Protein AF-A0A452IMU8-F1 (afdb_monomer_lite)

Foldseek 3Di:
DPPVVVCVVVVVVVVVVVVVVVVPPPPVVPPPDDDDDDDDDDDDDDDPPVVVVVVVVPPVPPPDDVVVVLLVVLVVVLVVLLVCLVVLVVQLVVLVVVLVVVCVVPVPCNVVSVVVSVVSNVVSVVRNVVSNVVSVCSNPVD

Organism: NCBI:txid38772

Radius of gyration: 30.36 Å; chains: 1; bounding box: 49×23×102 Å

Secondary structure (DSSP, 8-state):
--GGGGTHHHHHHHHHHHHGGGS-S-GGGGSS----------------HHHHHHHHTS-----S-HHHHHHHHHHHHHHHHGGGHHHHHHHHHHHHHHHHHHHHH-GGGHHHHHHHHHHHHHHHHHHHHHHHHHHHHHHHT-

Structure (mmCIF, N/CA/C/O backbone):
data_AF-A0A452IMU8-F1
#
_entry.id   AF-A0A452IMU8-F1
#
loop_
_atom_site.group_PDB
_atom_site.id
_atom_site.type_symbol
_atom_site.label_atom_id
_atom_site.label_alt_id
_atom_site.label_comp_id
_atom_site.label_asym_id
_atom_site.label_entity_id
_atom_site.label_seq_id
_atom_site.pdbx_PDB_ins_code
_atom_site.Cartn_x
_atom_site.Cartn_y
_atom_site.Cartn_z
_atom_site.occupancy
_atom_site.B_iso_or_equiv
_atom_site.auth_seq_id
_atom_site.auth_comp_id
_atom_site.auth_asym_id
_atom_site.auth_atom_id
_atom_site.pdbx_PDB_model_num
ATOM 1 N N . MET A 1 1 ? -25.614 -2.841 -1.754 1.00 49.47 1 MET A N 1
ATOM 2 C CA . MET A 1 1 ? -25.459 -2.262 -3.112 1.00 49.47 1 MET A CA 1
ATOM 3 C C . MET A 1 1 ? -24.548 -1.019 -3.232 1.00 49.47 1 MET A C 1
ATOM 5 O O . MET A 1 1 ? -24.497 -0.464 -4.315 1.00 49.47 1 MET A O 1
ATOM 9 N N . ARG A 1 2 ? -23.770 -0.574 -2.219 1.00 50.66 2 ARG A N 1
ATOM 10 C CA . ARG A 1 2 ? -22.916 0.644 -2.347 1.00 50.66 2 ARG A CA 1
ATOM 11 C C . ARG A 1 2 ? -21.399 0.428 -2.535 1.00 50.66 2 ARG A C 1
ATOM 13 O O . ARG A 1 2 ? -20.696 1.398 -2.783 1.00 50.66 2 ARG A O 1
ATOM 20 N N . ARG A 1 3 ? -20.872 -0.804 -2.454 1.00 54.66 3 ARG A N 1
ATOM 21 C CA . ARG A 1 3 ? -19.411 -1.056 -2.542 1.00 54.66 3 ARG A CA 1
ATOM 22 C C . ARG A 1 3 ? -18.814 -0.909 -3.954 1.00 54.66 3 ARG A C 1
ATOM 24 O O . ARG A 1 3 ? -17.624 -0.653 -4.067 1.00 54.66 3 ARG A O 1
ATOM 31 N N . THR A 1 4 ? -19.620 -0.996 -5.014 1.00 50.47 4 THR A N 1
ATOM 32 C CA . THR A 1 4 ? -19.145 -0.913 -6.411 1.00 50.47 4 THR A CA 1
ATOM 33 C C . THR A 1 4 ? -18.745 0.505 -6.844 1.00 50.47 4 THR A C 1
ATOM 35 O O . THR A 1 4 ? -17.928 0.664 -7.745 1.00 50.47 4 THR A O 1
ATOM 38 N N . LEU A 1 5 ? -19.269 1.549 -6.189 1.00 50.59 5 LEU A N 1
ATOM 39 C CA . LEU A 1 5 ? -19.009 2.949 -6.563 1.00 50.59 5 LEU A CA 1
ATOM 40 C C . LEU A 1 5 ? -17.575 3.423 -6.262 1.00 50.59 5 LEU A C 1
ATOM 42 O O . LEU A 1 5 ? -17.107 4.348 -6.915 1.00 50.59 5 LEU A O 1
ATOM 46 N N . LEU A 1 6 ? -16.853 2.769 -5.344 1.00 55.25 6 LEU A N 1
ATOM 47 C CA . LEU A 1 6 ? -15.447 3.093 -5.049 1.00 55.25 6 LEU A CA 1
ATOM 48 C C . LEU A 1 6 ? -14.453 2.537 -6.085 1.00 55.25 6 LEU A C 1
ATOM 50 O O . LEU A 1 6 ? -13.334 3.028 -6.167 1.00 55.25 6 LEU A O 1
ATOM 54 N N . PHE A 1 7 ? -14.857 1.563 -6.910 1.00 53.62 7 PHE A N 1
ATOM 55 C CA . PHE A 1 7 ? -14.043 1.051 -8.025 1.00 53.62 7 PHE A CA 1
ATOM 56 C C . PHE A 1 7 ? -14.241 1.834 -9.333 1.00 53.62 7 PHE A C 1
ATOM 58 O O . PHE A 1 7 ? -13.444 1.701 -10.263 1.00 53.62 7 PHE A O 1
ATOM 65 N N . LEU A 1 8 ? -15.282 2.670 -9.409 1.00 55.59 8 LEU A N 1
ATOM 66 C CA . LEU A 1 8 ? -15.604 3.452 -10.599 1.00 55.59 8 LEU A CA 1
ATOM 67 C C . LEU A 1 8 ? -14.472 4.390 -11.077 1.00 55.59 8 LEU A C 1
ATOM 69 O O . LEU A 1 8 ? -14.203 4.363 -12.278 1.00 55.59 8 LEU A O 1
ATOM 73 N N . PRO A 1 9 ? -13.770 5.174 -10.222 1.00 58.59 9 PRO A N 1
ATOM 74 C CA . PRO A 1 9 ? -12.698 6.054 -10.702 1.00 58.59 9 PRO A CA 1
ATOM 75 C C . PRO A 1 9 ? -11.532 5.275 -11.329 1.00 58.59 9 PRO A C 1
ATOM 77 O O . PRO A 1 9 ? -10.999 5.695 -12.352 1.00 58.59 9 PRO A O 1
ATOM 80 N N . PHE A 1 10 ? -11.198 4.098 -10.786 1.00 58.91 10 PHE A N 1
ATOM 81 C CA . PHE A 1 10 ? -10.128 3.239 -11.306 1.00 58.91 10 PHE A CA 1
ATOM 82 C C . PHE A 1 10 ? -10.472 2.659 -12.693 1.00 58.91 10 PHE A C 1
ATOM 84 O O . PHE A 1 10 ? -9.620 2.583 -13.577 1.00 58.91 10 PHE A O 1
ATOM 91 N N . LEU A 1 11 ? -11.744 2.301 -12.914 1.00 57.78 11 LEU A N 1
ATOM 92 C CA . LEU A 1 11 ? -12.240 1.843 -14.218 1.00 57.78 11 LEU A CA 1
ATOM 93 C C . LEU A 1 11 ? -12.354 2.970 -15.255 1.00 57.78 11 LEU A C 1
ATOM 95 O O . LEU A 1 11 ? -12.180 2.719 -16.449 1.00 57.78 11 LEU A O 1
ATOM 99 N N . LEU A 1 12 ? -12.641 4.200 -14.825 1.00 56.72 12 LEU A N 1
ATOM 100 C CA . LEU A 1 12 ? -12.784 5.355 -15.715 1.00 56.72 12 LEU A CA 1
ATOM 101 C C . LEU A 1 12 ? -11.407 5.821 -16.229 1.00 56.72 12 LEU A C 1
ATOM 103 O O . LEU A 1 12 ? -11.236 5.978 -17.437 1.00 56.72 12 LEU A O 1
ATOM 107 N N . GLU A 1 13 ? -10.403 5.890 -15.348 1.00 57.00 13 GLU A N 1
ATOM 108 C CA . GLU A 1 13 ? -8.975 6.027 -15.697 1.00 57.00 13 GLU A CA 1
ATOM 109 C C . GLU A 1 13 ? -8.523 4.972 -16.725 1.00 57.00 13 GLU A C 1
ATOM 111 O O . GLU A 1 13 ? -7.957 5.300 -17.773 1.00 57.00 13 GLU A O 1
ATOM 116 N N . TYR A 1 14 ? -8.843 3.696 -16.476 1.00 53.91 14 TYR A N 1
ATOM 117 C CA . TYR A 1 14 ? -8.526 2.595 -17.390 1.00 53.91 14 TYR A CA 1
ATOM 118 C C . TYR A 1 14 ? -9.200 2.762 -18.766 1.00 53.91 14 TYR A C 1
ATOM 120 O O . TYR A 1 14 ? -8.572 2.548 -19.807 1.00 53.91 14 TYR A 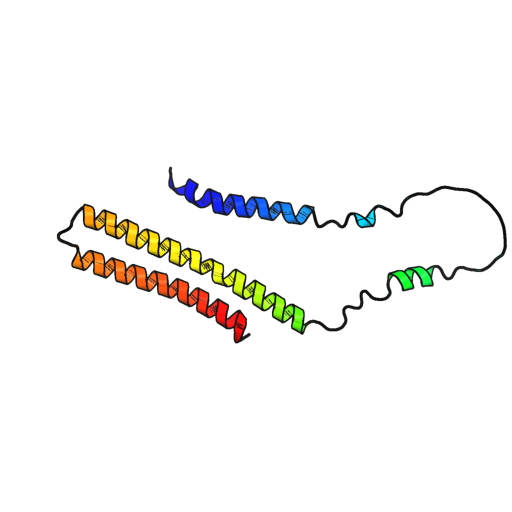O 1
ATOM 128 N N . ARG A 1 15 ? -10.466 3.205 -18.797 1.00 50.25 15 ARG A N 1
ATOM 129 C CA . ARG A 1 15 ? -11.222 3.437 -20.040 1.00 50.25 15 ARG A CA 1
ATOM 130 C C . ARG A 1 15 ? -10.663 4.605 -20.857 1.00 50.25 15 ARG A C 1
ATOM 132 O O . ARG A 1 15 ? -10.585 4.485 -22.079 1.00 50.25 15 ARG A O 1
ATOM 139 N N . VAL A 1 16 ? -10.253 5.699 -20.210 1.00 56.31 16 VAL A N 1
ATOM 140 C CA . VAL A 1 16 ? -9.626 6.859 -20.876 1.00 56.31 16 VAL A CA 1
ATOM 141 C C . VAL A 1 16 ? -8.299 6.455 -21.523 1.00 56.31 16 VAL A C 1
ATOM 143 O O . VAL A 1 16 ? -8.065 6.761 -22.693 1.00 56.31 16 VAL A O 1
ATOM 146 N N . ARG A 1 17 ? -7.475 5.680 -20.810 1.00 52.09 17 ARG A N 1
ATOM 147 C CA . ARG A 1 17 ? -6.154 5.226 -21.276 1.00 52.09 17 ARG A CA 1
ATOM 148 C C . ARG A 1 17 ? -6.208 4.291 -22.490 1.00 52.09 17 ARG A C 1
ATOM 150 O O . ARG A 1 17 ? -5.265 4.245 -23.278 1.00 52.09 17 ARG A O 1
ATOM 157 N N . ASN A 1 18 ? -7.316 3.571 -22.679 1.00 51.25 18 ASN A N 1
ATOM 158 C CA . ASN A 1 18 ? -7.500 2.684 -23.830 1.00 51.25 18 ASN A CA 1
ATOM 159 C C . ASN A 1 18 ? -7.743 3.442 -25.154 1.00 51.25 18 ASN A C 1
ATOM 161 O O . ASN A 1 18 ? -7.386 2.939 -26.217 1.00 51.25 18 ASN A O 1
ATOM 165 N N . ASN A 1 19 ? -8.296 4.662 -25.112 1.00 49.66 19 ASN A N 1
ATOM 166 C CA . ASN A 1 19 ? -8.526 5.470 -26.320 1.00 49.66 19 ASN A CA 1
ATOM 167 C C . ASN A 1 19 ? -7.237 6.096 -26.884 1.00 49.66 19 ASN A C 1
ATOM 169 O O . ASN A 1 19 ? -7.155 6.357 -28.084 1.00 49.66 19 ASN A O 1
ATOM 173 N N . SER A 1 20 ? -6.205 6.291 -26.057 1.00 50.22 20 SER A N 1
ATOM 174 C CA . SER A 1 20 ? -4.944 6.936 -26.457 1.00 50.22 20 SER A CA 1
ATOM 175 C C . SER A 1 20 ? -4.202 6.188 -27.574 1.00 50.22 20 SER A C 1
ATOM 177 O O . SER A 1 20 ? -3.520 6.812 -28.383 1.00 50.22 20 SER A O 1
ATOM 179 N N . ARG A 1 21 ? -4.361 4.858 -27.670 1.00 47.50 21 ARG A N 1
ATOM 180 C CA . ARG A 1 21 ? -3.683 4.033 -28.690 1.00 47.50 21 ARG A CA 1
ATOM 181 C C . ARG A 1 21 ? -4.198 4.240 -30.119 1.00 47.50 21 ARG A C 1
ATOM 183 O O . ARG A 1 21 ? -3.525 3.814 -31.052 1.00 47.50 21 ARG A O 1
ATOM 190 N N . LEU A 1 22 ? -5.345 4.897 -30.310 1.00 47.69 22 LEU A N 1
ATOM 191 C CA . LEU A 1 22 ? -5.911 5.149 -31.642 1.00 47.69 22 LEU A CA 1
ATOM 192 C C . LEU A 1 22 ? -5.372 6.426 -32.311 1.00 47.69 22 LEU A C 1
ATOM 194 O O . LEU A 1 22 ? -5.439 6.524 -33.534 1.00 47.69 22 LEU A O 1
ATOM 198 N N . LEU A 1 23 ? -4.793 7.369 -31.552 1.00 49.47 23 LEU A N 1
ATOM 199 C CA . LEU A 1 23 ? -4.184 8.584 -32.118 1.00 49.47 23 LEU A CA 1
ATOM 200 C C . LEU A 1 23 ? -2.737 8.388 -32.598 1.00 49.47 23 LEU A C 1
ATOM 202 O O . LEU A 1 23 ? -2.241 9.201 -33.372 1.00 49.47 23 LEU A O 1
ATOM 206 N N . CYS A 1 24 ? -2.065 7.295 -32.228 1.00 49.28 24 CYS A N 1
ATOM 207 C CA . CYS A 1 24 ? -0.702 6.989 -32.681 1.00 49.28 24 CYS A CA 1
ATOM 208 C C . CYS A 1 24 ? -0.637 6.398 -34.107 1.00 49.28 24 CYS A C 1
ATOM 210 O O . CYS A 1 24 ? 0.272 5.629 -34.418 1.00 49.28 24 CYS A O 1
ATOM 212 N N . ARG A 1 25 ? -1.575 6.754 -34.997 1.00 50.53 25 ARG A N 1
ATOM 213 C CA . ARG A 1 25 ? -1.396 6.571 -36.445 1.00 50.53 25 ARG A CA 1
ATOM 214 C C . ARG A 1 25 ? -0.742 7.840 -37.005 1.00 50.53 25 ARG A C 1
ATOM 216 O O . ARG A 1 25 ? -1.392 8.883 -36.985 1.00 50.53 25 ARG A O 1
ATOM 223 N N . PRO A 1 26 ? 0.505 7.791 -37.510 1.00 46.16 26 PRO A N 1
ATOM 224 C CA . PRO A 1 26 ? 1.137 8.973 -38.082 1.00 46.16 26 PRO A CA 1
ATOM 225 C C . PRO A 1 26 ? 0.372 9.414 -39.335 1.00 46.16 26 PRO A C 1
ATOM 227 O O . PRO A 1 26 ? 0.302 8.690 -40.328 1.00 46.16 26 PRO A O 1
ATOM 230 N N . VAL A 1 27 ? -0.189 10.625 -39.288 1.00 51.69 27 VAL A N 1
ATOM 231 C CA . VAL A 1 27 ? -0.949 11.249 -40.391 1.00 51.69 27 VAL A CA 1
ATOM 232 C C . VAL A 1 27 ? -0.068 11.484 -41.635 1.00 51.69 27 VAL A C 1
ATOM 234 O O . VAL A 1 27 ? -0.572 11.618 -42.748 1.00 51.69 27 VAL A O 1
ATOM 237 N N . SER A 1 28 ? 1.257 11.434 -41.472 1.00 44.09 28 SER A N 1
ATOM 238 C CA . SER A 1 28 ? 2.279 11.630 -42.508 1.00 44.09 28 SER A CA 1
ATOM 239 C C . SER A 1 28 ? 2.235 10.641 -43.684 1.00 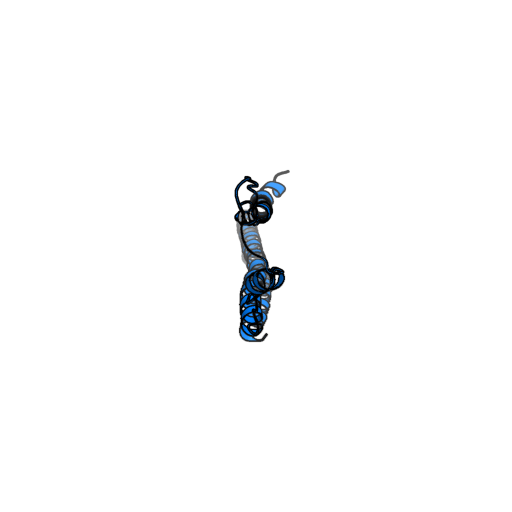44.09 28 SER A C 1
ATOM 241 O O . SER A 1 28 ? 2.859 10.905 -44.706 1.00 44.09 28 SER A O 1
ATOM 243 N N . ALA A 1 29 ? 1.517 9.517 -43.580 1.00 46.03 29 ALA A N 1
ATOM 244 C CA . ALA A 1 29 ? 1.428 8.526 -44.660 1.00 46.03 29 ALA A CA 1
ATOM 245 C C . ALA A 1 29 ? 0.503 8.937 -45.830 1.00 46.03 29 ALA A C 1
ATOM 247 O O . ALA A 1 29 ? 0.493 8.268 -46.859 1.00 46.03 29 ALA A O 1
ATOM 248 N N . SER A 1 30 ? -0.282 10.011 -45.684 1.00 43.41 30 SER A N 1
ATOM 249 C CA . SER A 1 30 ? -1.399 10.323 -46.594 1.00 43.41 30 SER A CA 1
ATOM 250 C C . SER A 1 30 ? -1.100 11.368 -47.680 1.00 43.41 30 SER A C 1
ATOM 252 O O . SER A 1 30 ? -1.971 11.637 -48.501 1.00 43.41 30 SER A O 1
ATOM 254 N N . LEU A 1 31 ? 0.091 11.984 -47.693 1.00 45.44 31 LEU A N 1
ATOM 255 C CA . LEU A 1 31 ? 0.391 13.146 -48.553 1.00 45.44 31 LEU A CA 1
ATOM 256 C C . LEU A 1 31 ? 1.132 12.836 -49.868 1.00 45.44 31 LEU A C 1
ATOM 258 O O . LEU A 1 31 ? 1.430 13.763 -50.616 1.00 45.44 31 LEU A O 1
ATOM 262 N N . LEU A 1 32 ? 1.391 11.562 -50.191 1.00 39.88 32 LEU A N 1
ATOM 263 C CA . LEU A 1 32 ? 2.049 11.163 -51.446 1.00 39.88 32 LEU A CA 1
ATOM 264 C C . LEU A 1 32 ? 1.136 10.340 -52.372 1.00 39.88 32 LEU A C 1
ATOM 266 O O . LEU A 1 32 ? 1.523 9.288 -52.870 1.00 39.88 32 LEU A O 1
ATOM 270 N N . SER A 1 33 ? -0.071 10.858 -52.618 1.00 39.97 33 SER A N 1
ATOM 271 C CA . SER A 1 33 ? -0.998 10.353 -53.642 1.00 39.97 33 SER A CA 1
ATOM 272 C C . SER A 1 33 ? -1.740 11.505 -54.329 1.00 39.97 33 SER A C 1
ATOM 274 O O . SER A 1 33 ? -2.910 11.758 -54.051 1.00 39.97 33 SER A O 1
ATOM 276 N N . ARG A 1 34 ? -1.065 12.193 -55.258 1.00 35.25 34 ARG A N 1
ATOM 277 C CA . ARG A 1 34 ? -1.705 13.036 -56.283 1.00 35.25 34 ARG A CA 1
ATOM 278 C C . ARG A 1 34 ? -1.136 12.662 -57.658 1.00 35.25 34 ARG A C 1
ATOM 280 O O . ARG A 1 34 ? -0.009 13.054 -57.954 1.00 35.25 34 ARG A O 1
ATOM 287 N N . PRO A 1 35 ? -1.869 11.899 -58.484 1.00 45.12 35 PRO A N 1
ATOM 288 C CA . PRO A 1 35 ? -1.516 11.696 -59.880 1.00 45.12 35 PRO A CA 1
ATOM 289 C C . PRO A 1 35 ? -2.066 12.863 -60.710 1.00 45.12 35 PRO A C 1
ATOM 291 O O . PRO A 1 35 ? -3.276 13.059 -60.776 1.00 45.12 35 PRO A O 1
ATOM 294 N N . GLU A 1 36 ? -1.192 13.622 -61.364 1.00 32.00 36 GLU A N 1
ATOM 295 C CA . GLU A 1 36 ? -1.584 14.627 -62.359 1.00 32.00 36 GLU A CA 1
ATOM 296 C C . GLU A 1 36 ? -0.601 14.585 -63.536 1.00 32.00 36 GLU A C 1
ATOM 298 O O . GLU A 1 36 ? 0.558 14.207 -63.362 1.00 32.00 36 GLU A O 1
ATOM 303 N N . ALA A 1 37 ? -1.089 14.839 -64.750 1.00 29.64 37 ALA A N 1
ATOM 304 C CA . ALA A 1 37 ? -0.515 14.280 -65.977 1.00 29.64 37 ALA A CA 1
ATOM 305 C C . ALA A 1 37 ? -0.123 15.336 -67.025 1.00 29.64 37 ALA A C 1
ATOM 307 O O . ALA A 1 37 ? -0.769 16.378 -67.087 1.00 29.64 37 ALA A O 1
ATOM 308 N N . ARG A 1 38 ? 0.808 14.948 -67.928 1.00 31.83 38 ARG A N 1
ATOM 309 C CA . ARG A 1 38 ? 1.259 15.652 -69.164 1.00 31.83 38 ARG A CA 1
ATOM 310 C C . ARG A 1 38 ? 2.010 16.982 -68.907 1.00 31.83 38 ARG A C 1
ATOM 312 O O . ARG A 1 38 ? 1.652 17.701 -67.989 1.00 31.83 38 ARG A O 1
ATOM 319 N N . THR A 1 39 ? 3.060 17.396 -69.626 1.00 31.66 39 THR A N 1
ATOM 320 C CA . THR A 1 39 ? 3.873 16.883 -70.768 1.00 31.66 39 THR A CA 1
ATOM 321 C C . THR A 1 39 ? 5.250 17.618 -70.733 1.00 31.66 39 THR A C 1
ATOM 323 O O . THR A 1 39 ? 5.405 18.504 -69.896 1.00 31.66 39 THR A O 1
ATOM 326 N N . ASP A 1 40 ? 6.312 17.363 -71.517 1.00 30.05 40 ASP A N 1
ATOM 327 C CA . ASP A 1 40 ? 6.604 16.487 -72.678 1.00 30.05 40 ASP A CA 1
ATOM 328 C C . ASP A 1 40 ? 8.121 16.108 -72.709 1.00 30.05 40 ASP A C 1
ATOM 330 O O . ASP A 1 40 ? 8.911 16.654 -71.943 1.00 30.05 40 ASP A O 1
ATOM 334 N N . GLU A 1 41 ? 8.502 15.177 -73.595 1.00 33.88 41 GLU A N 1
ATOM 335 C CA . GLU A 1 41 ? 9.820 14.911 -74.240 1.00 33.88 41 GLU A CA 1
ATOM 336 C C . GLU A 1 41 ? 11.169 15.447 -73.668 1.00 33.88 41 GLU A C 1
ATOM 338 O O . GLU A 1 41 ? 11.443 16.645 -73.715 1.00 33.88 41 GLU A O 1
ATOM 343 N N . LEU A 1 42 ? 12.110 14.531 -73.332 1.00 33.25 42 LEU A N 1
ATOM 344 C CA . LEU A 1 42 ? 13.366 14.249 -74.095 1.00 33.25 42 LEU A CA 1
ATOM 345 C C . LEU A 1 42 ? 14.397 13.378 -73.306 1.00 33.25 42 LEU A C 1
ATOM 347 O O . LEU A 1 42 ? 14.643 13.582 -72.122 1.00 33.25 42 LEU A O 1
ATOM 351 N N . SER A 1 43 ? 15.109 12.482 -74.011 1.00 31.20 43 SER A N 1
ATOM 352 C CA . SER A 1 43 ? 16.392 11.813 -73.643 1.00 31.20 43 SER A CA 1
ATOM 353 C C . SER A 1 43 ? 16.457 10.747 -72.516 1.00 31.20 43 SER A C 1
ATOM 355 O O . SER A 1 43 ? 16.823 11.000 -71.375 1.00 31.20 43 SER A O 1
ATOM 357 N N . SER A 1 44 ? 16.256 9.488 -72.922 1.00 38.41 44 SER A N 1
ATOM 358 C CA . SER A 1 44 ? 17.083 8.296 -72.607 1.00 38.41 44 SER A CA 1
ATOM 359 C C . SER A 1 44 ? 17.989 8.254 -71.349 1.00 38.41 44 SER A C 1
ATOM 361 O O . SER A 1 44 ? 19.121 8.737 -71.375 1.00 38.41 44 SER A O 1
ATOM 363 N N . THR A 1 45 ? 17.607 7.464 -70.335 1.00 40.12 45 THR A N 1
ATOM 364 C CA . THR A 1 45 ? 18.503 6.544 -69.576 1.00 40.12 45 THR A CA 1
ATOM 365 C C . THR A 1 45 ? 17.673 5.609 -68.672 1.00 40.12 45 THR A C 1
ATOM 367 O O . THR A 1 45 ? 16.632 6.032 -68.167 1.00 40.12 45 THR A O 1
ATOM 370 N N . PRO A 1 46 ? 18.069 4.336 -68.448 1.00 37.50 46 PRO A N 1
ATOM 371 C CA . PRO A 1 46 ? 17.348 3.446 -67.539 1.00 37.50 46 PRO A CA 1
ATOM 372 C C . PRO A 1 46 ? 17.542 3.879 -66.079 1.00 37.50 46 PRO A C 1
ATOM 374 O O . PRO A 1 46 ? 18.641 4.223 -65.645 1.00 37.50 46 PRO A O 1
ATOM 377 N N . ALA A 1 47 ? 16.451 3.869 -65.319 1.00 39.62 47 ALA A N 1
ATOM 378 C CA . ALA A 1 47 ? 16.377 4.547 -64.035 1.00 39.62 47 ALA A CA 1
ATOM 379 C C . ALA A 1 47 ? 17.219 3.900 -62.913 1.00 39.62 47 ALA A C 1
ATOM 381 O O . ALA A 1 47 ? 17.098 2.698 -62.668 1.00 39.62 47 ALA A O 1
ATOM 382 N N . PRO A 1 48 ? 17.902 4.699 -62.070 1.00 44.34 48 PRO A N 1
ATOM 383 C CA . PRO A 1 48 ? 18.314 4.286 -60.735 1.00 44.34 48 PRO A CA 1
ATOM 384 C C . PRO A 1 48 ? 17.151 4.470 -59.736 1.00 44.34 48 PRO A C 1
ATOM 386 O O . PRO A 1 48 ? 17.337 5.005 -58.646 1.00 44.34 48 PRO A O 1
ATOM 389 N N . GLN A 1 49 ? 15.930 4.032 -60.074 1.00 45.28 49 GLN A N 1
ATOM 390 C CA . GLN A 1 49 ? 14.751 4.138 -59.186 1.00 45.28 49 GLN A CA 1
ATOM 391 C C . GLN A 1 49 ? 14.977 3.433 -57.833 1.00 45.28 49 GLN A C 1
ATOM 393 O O . GLN A 1 49 ? 14.505 3.890 -56.790 1.00 45.28 49 GLN A O 1
ATOM 398 N N . ASN A 1 50 ? 15.805 2.386 -57.829 1.00 47.53 50 ASN A N 1
ATOM 399 C CA . ASN A 1 50 ? 16.237 1.690 -56.619 1.00 47.53 50 ASN A CA 1
ATOM 400 C C . ASN A 1 50 ? 17.138 2.549 -55.708 1.00 47.53 50 ASN A C 1
ATOM 402 O O . ASN A 1 50 ? 17.176 2.301 -54.507 1.00 47.53 50 ASN A O 1
ATOM 406 N N . ALA A 1 51 ? 17.827 3.572 -56.229 1.00 54.09 51 ALA A N 1
ATOM 407 C CA . ALA A 1 51 ? 18.714 4.428 -55.439 1.00 54.09 51 ALA A CA 1
ATOM 408 C C . ALA A 1 51 ? 17.942 5.419 -54.551 1.00 54.09 51 ALA A C 1
ATOM 410 O O . ALA A 1 51 ? 18.353 5.651 -53.414 1.00 54.09 51 ALA A O 1
ATOM 411 N N . LEU A 1 52 ? 16.803 5.949 -55.020 1.00 51.72 52 LEU A N 1
ATOM 412 C CA . LEU A 1 52 ? 15.934 6.815 -54.210 1.00 51.72 52 LEU A CA 1
ATOM 413 C C . LEU A 1 52 ? 15.221 5.992 -53.124 1.00 51.72 52 LEU A C 1
ATOM 415 O O . LEU A 1 52 ? 15.222 6.376 -51.959 1.00 51.72 52 LEU A O 1
ATOM 419 N N . LEU A 1 53 ? 14.714 4.798 -53.457 1.00 52.41 53 LEU A N 1
ATOM 420 C CA . LEU A 1 53 ? 14.158 3.874 -52.457 1.00 52.41 53 LEU A CA 1
ATOM 421 C C . LEU A 1 53 ? 15.211 3.398 -51.441 1.00 52.41 53 LEU A C 1
ATOM 423 O O . LEU A 1 53 ? 14.889 3.223 -50.268 1.00 52.41 53 LEU A O 1
ATOM 427 N N . GLN A 1 54 ? 16.474 3.237 -51.852 1.00 52.41 54 GLN A N 1
ATOM 428 C CA . GLN A 1 54 ? 17.585 3.010 -50.925 1.00 52.41 54 GLN A CA 1
ATOM 429 C C . GLN A 1 54 ? 17.918 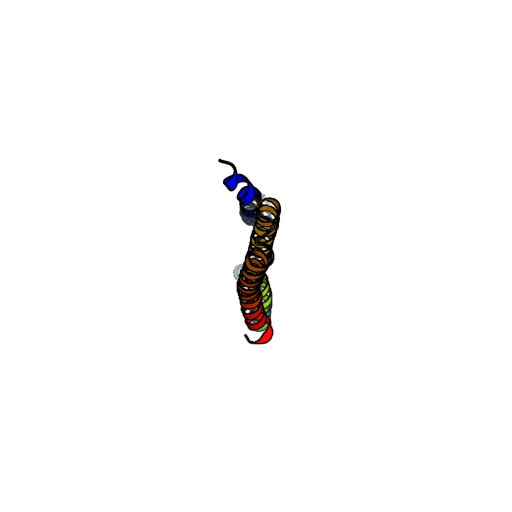4.253 -50.093 1.00 52.41 54 GLN A C 1
ATOM 431 O O . GLN A 1 54 ? 18.247 4.093 -48.928 1.00 52.41 54 GLN A O 1
ATOM 436 N N . ALA A 1 55 ? 17.814 5.473 -50.628 1.00 54.19 55 ALA A N 1
ATOM 437 C CA . ALA A 1 55 ? 18.004 6.706 -49.858 1.00 54.19 55 ALA A CA 1
ATOM 438 C C . ALA A 1 55 ? 16.892 6.919 -48.814 1.00 54.19 55 ALA A C 1
ATOM 440 O O . ALA A 1 55 ? 17.194 7.254 -47.679 1.00 54.19 55 ALA A O 1
ATOM 441 N N . VAL A 1 56 ? 15.634 6.606 -49.143 1.00 55.41 56 VAL A N 1
ATOM 442 C CA . VAL A 1 56 ? 14.503 6.599 -48.190 1.00 55.41 56 VAL A CA 1
ATOM 443 C C . VAL A 1 56 ? 14.626 5.473 -47.146 1.00 55.41 56 VAL A C 1
ATOM 445 O O . VAL A 1 56 ? 14.036 5.555 -46.073 1.00 55.41 56 VAL A O 1
ATOM 448 N N . ARG A 1 57 ? 15.408 4.421 -47.431 1.00 49.50 57 ARG A N 1
ATOM 449 C CA . ARG A 1 57 ? 15.754 3.346 -46.480 1.00 49.50 57 ARG A CA 1
ATOM 450 C C . ARG A 1 57 ? 17.102 3.534 -45.776 1.00 49.50 57 ARG A C 1
ATOM 452 O O . ARG A 1 57 ? 17.440 2.707 -44.929 1.00 49.50 57 ARG A O 1
ATOM 459 N N . ARG A 1 58 ? 17.877 4.575 -46.097 1.00 53.31 58 ARG A N 1
ATOM 460 C CA . ARG A 1 58 ? 19.093 4.902 -45.347 1.00 53.31 58 ARG A CA 1
ATOM 461 C C . ARG A 1 58 ? 18.677 5.539 -44.022 1.00 53.31 58 ARG A C 1
ATOM 463 O O . ARG A 1 58 ? 17.907 6.488 -43.990 1.00 53.31 58 ARG A O 1
ATOM 470 N N . GLU A 1 59 ? 19.213 4.975 -42.946 1.00 54.34 59 GLU A N 1
ATOM 471 C CA . GLU A 1 59 ? 19.348 5.637 -41.645 1.00 54.34 59 GLU A CA 1
ATOM 472 C C . GLU A 1 59 ? 18.078 5.856 -40.799 1.00 54.34 59 GLU A C 1
ATOM 474 O O . GLU A 1 59 ? 18.027 6.751 -39.965 1.00 54.34 59 GLU A O 1
ATOM 479 N N . VAL A 1 60 ? 17.163 4.876 -40.801 1.00 56.16 60 VAL A N 1
ATOM 480 C CA . VAL A 1 60 ? 16.667 4.366 -39.497 1.00 56.16 60 VAL A CA 1
ATOM 481 C C . VAL A 1 60 ? 17.572 3.212 -39.055 1.00 56.16 60 VAL A C 1
ATOM 483 O O . VAL A 1 60 ? 17.157 2.067 -38.891 1.00 56.16 60 VAL A O 1
ATOM 486 N N . HIS A 1 61 ? 18.862 3.524 -38.931 1.00 47.66 61 HIS A N 1
ATOM 487 C CA . HIS A 1 61 ? 19.874 2.652 -38.350 1.00 47.66 61 HIS A CA 1
ATOM 488 C C . HIS A 1 61 ? 20.055 3.087 -36.894 1.00 47.66 61 HIS A C 1
ATOM 490 O O . HIS A 1 61 ? 21.010 3.770 -36.541 1.00 47.66 61 HIS A O 1
ATOM 496 N N . THR A 1 62 ? 19.114 2.706 -36.026 1.00 59.12 62 THR A N 1
ATOM 497 C CA . THR A 1 62 ? 19.291 2.825 -34.569 1.00 59.12 62 THR A CA 1
ATOM 498 C C . THR A 1 62 ? 20.209 1.704 -34.077 1.00 59.12 62 THR A C 1
ATOM 500 O O . THR A 1 62 ? 19.822 0.859 -33.268 1.00 59.12 62 THR A O 1
ATOM 503 N N . SER A 1 63 ? 21.423 1.645 -34.627 1.00 52.72 63 SER A N 1
ATOM 504 C CA . SER A 1 63 ? 22.497 0.819 -34.093 1.00 52.72 63 SER A CA 1
ATOM 505 C C . SER A 1 63 ? 22.937 1.405 -32.752 1.00 52.72 63 SER A C 1
ATOM 507 O O . SER A 1 63 ? 23.278 2.581 -32.685 1.00 52.72 63 SER A O 1
ATOM 509 N N . SER A 1 64 ? 22.919 0.560 -31.718 1.00 61.16 64 SER A N 1
ATOM 510 C CA . SER A 1 64 ? 23.313 0.824 -30.325 1.00 61.16 64 SER A CA 1
ATOM 511 C C . SER A 1 64 ? 22.564 1.936 -29.571 1.00 61.16 64 SER A C 1
ATOM 513 O O . SER A 1 64 ? 23.029 3.068 -29.494 1.00 61.16 64 SER A O 1
ATOM 515 N N . SER A 1 65 ? 21.498 1.547 -28.863 1.00 63.12 65 SER A N 1
ATOM 516 C CA . SER A 1 65 ? 21.140 2.143 -27.562 1.00 63.12 65 SER A CA 1
ATOM 517 C C . SER A 1 65 ? 20.412 1.160 -26.625 1.00 63.12 65 SER A C 1
ATOM 519 O O . SER A 1 65 ? 19.577 1.563 -25.821 1.00 63.12 65 SER A O 1
ATOM 521 N N . SER A 1 66 ? 20.716 -0.147 -26.690 1.00 70.00 66 SER A N 1
ATOM 522 C CA . SER A 1 66 ? 20.082 -1.157 -25.814 1.00 70.00 66 SER A CA 1
ATOM 523 C C . SER A 1 66 ? 20.163 -0.774 -24.332 1.00 70.00 66 SER A C 1
ATOM 525 O O . SER A 1 66 ? 19.152 -0.812 -23.645 1.00 70.00 66 SER A O 1
ATOM 527 N N . TRP A 1 67 ? 21.317 -0.261 -23.895 1.00 71.50 67 TRP A N 1
ATOM 528 C CA . TRP A 1 67 ? 21.550 0.270 -22.548 1.00 71.50 67 TRP A CA 1
ATOM 529 C C . TRP A 1 67 ? 20.574 1.387 -22.131 1.00 71.50 67 TRP A C 1
ATOM 531 O O . TRP A 1 67 ? 20.148 1.437 -20.974 1.00 71.50 67 TRP A O 1
ATOM 541 N N . ASP A 1 68 ? 20.180 2.262 -23.061 1.00 86.31 68 ASP A N 1
ATOM 542 C CA . ASP A 1 68 ? 19.208 3.332 -22.802 1.00 86.31 68 ASP A CA 1
ATOM 543 C C . ASP A 1 68 ? 17.782 2.774 -22.734 1.00 86.31 68 ASP A C 1
ATOM 545 O O . ASP A 1 68 ? 16.978 3.227 -21.919 1.00 86.31 68 ASP A O 1
ATOM 549 N N . ILE A 1 69 ? 17.469 1.760 -23.551 1.00 87.00 69 ILE A N 1
ATOM 550 C CA . ILE A 1 69 ? 16.181 1.053 -23.511 1.00 87.00 69 ILE A CA 1
ATOM 551 C C . ILE A 1 69 ? 16.030 0.279 -22.198 1.00 87.00 69 ILE A C 1
ATOM 553 O O . ILE A 1 69 ? 14.975 0.372 -21.573 1.00 87.00 69 ILE A O 1
ATOM 557 N N . ASP A 1 70 ? 17.074 -0.414 -21.741 1.00 88.56 70 ASP A N 1
ATOM 558 C CA . ASP A 1 70 ? 17.089 -1.120 -20.456 1.00 88.56 70 ASP A CA 1
ATOM 559 C C . ASP A 1 70 ? 16.912 -0.132 -19.290 1.00 88.56 70 ASP A C 1
ATOM 561 O O . ASP A 1 70 ? 16.094 -0.344 -18.393 1.00 88.56 70 ASP A O 1
ATOM 565 N N . THR A 1 71 ? 17.598 1.014 -19.342 1.00 90.19 71 THR A N 1
ATOM 566 C CA . THR A 1 71 ? 17.471 2.090 -18.344 1.00 90.19 71 THR A CA 1
ATOM 567 C C . THR A 1 71 ? 16.064 2.707 -18.336 1.00 90.19 71 THR A C 1
ATOM 569 O O . THR A 1 71 ? 15.458 2.874 -17.274 1.00 90.19 71 THR A O 1
ATOM 572 N N . ALA A 1 72 ? 15.485 2.984 -19.508 1.00 91.75 72 ALA A N 1
ATOM 573 C CA . ALA A 1 72 ? 14.111 3.472 -19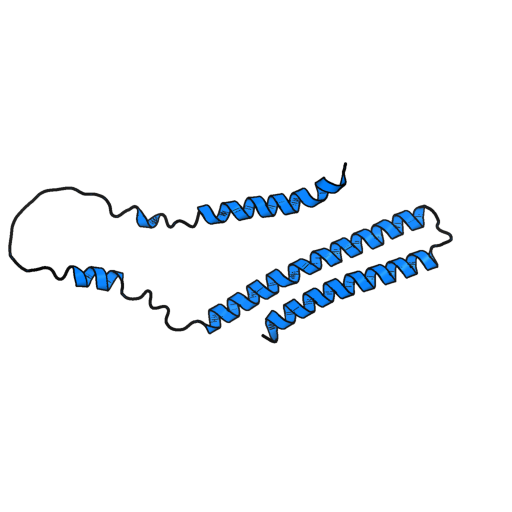.631 1.00 91.75 72 ALA A CA 1
ATOM 574 C C . ALA A 1 72 ? 13.080 2.434 -19.146 1.00 91.75 72 ALA A C 1
ATOM 576 O O . ALA A 1 72 ? 12.117 2.784 -18.456 1.00 91.75 72 ALA A O 1
ATOM 577 N N . ALA A 1 73 ? 13.298 1.152 -19.453 1.00 92.56 73 ALA A N 1
ATOM 578 C CA . ALA A 1 73 ? 12.465 0.047 -18.993 1.00 92.56 73 ALA A CA 1
ATOM 579 C C . ALA A 1 73 ? 12.515 -0.106 -17.466 1.00 92.56 73 ALA A C 1
ATOM 581 O O . ALA A 1 73 ? 11.468 -0.313 -16.854 1.00 92.56 73 ALA A O 1
ATOM 582 N N . LYS A 1 74 ? 13.682 0.078 -16.835 1.00 93.62 74 LYS A N 1
ATOM 583 C CA . LYS A 1 74 ? 13.836 0.074 -15.370 1.00 93.62 74 LYS A CA 1
ATOM 584 C C . LYS A 1 74 ? 13.047 1.195 -14.701 1.00 93.62 74 LYS A C 1
ATOM 586 O O . LYS A 1 74 ? 12.320 0.925 -13.749 1.00 93.62 74 LYS A O 1
ATOM 591 N N . PHE A 1 75 ? 13.094 2.427 -15.215 1.00 93.56 75 PHE A N 1
ATOM 592 C CA . PHE A 1 75 ? 12.296 3.524 -14.647 1.00 93.56 75 PHE A CA 1
ATOM 593 C C . PHE A 1 75 ? 10.783 3.303 -14.802 1.00 93.56 75 PHE A C 1
ATOM 595 O O . PHE A 1 75 ? 10.030 3.536 -13.854 1.00 93.56 75 PHE A O 1
ATOM 602 N N . ILE A 1 76 ? 10.325 2.800 -15.955 1.00 95.31 76 ILE A N 1
ATOM 603 C CA . ILE A 1 76 ? 8.907 2.461 -16.163 1.00 95.31 76 ILE A CA 1
ATOM 604 C C . ILE A 1 76 ? 8.489 1.272 -15.283 1.00 95.31 76 ILE A C 1
ATOM 606 O O . ILE A 1 76 ? 7.418 1.309 -14.679 1.00 95.31 76 ILE A O 1
ATOM 610 N N . GLY A 1 77 ? 9.330 0.242 -15.164 1.00 93.88 77 GLY A N 1
ATOM 611 C CA . GLY A 1 77 ? 9.090 -0.937 -14.331 1.00 93.88 77 GLY A CA 1
ATOM 612 C C . GLY A 1 77 ? 9.029 -0.604 -12.841 1.00 93.88 77 GLY A C 1
ATOM 613 O O . GLY A 1 77 ? 8.079 -0.998 -12.168 1.00 93.88 77 GLY A O 1
ATOM 614 N N . ALA A 1 78 ? 9.977 0.190 -12.337 1.00 94.81 78 ALA A N 1
ATOM 615 C CA . ALA A 1 78 ? 9.974 0.676 -10.959 1.00 94.81 78 ALA A CA 1
ATOM 616 C C . ALA A 1 78 ? 8.738 1.552 -10.677 1.00 94.81 78 ALA A C 1
ATOM 618 O O . ALA A 1 78 ? 8.057 1.347 -9.674 1.00 94.81 78 ALA A O 1
ATOM 619 N N . GLY A 1 79 ? 8.387 2.469 -11.589 1.00 93.88 79 GLY A N 1
ATOM 620 C CA . GLY A 1 79 ? 7.181 3.298 -11.475 1.00 93.88 79 GLY A CA 1
ATOM 621 C C . GLY A 1 79 ? 5.868 2.505 -11.541 1.00 93.88 79 GLY A C 1
ATOM 622 O O . GLY A 1 79 ? 4.905 2.852 -10.863 1.00 93.88 79 GLY A O 1
ATOM 623 N N . ALA A 1 80 ? 5.817 1.415 -12.309 1.00 95.06 80 ALA A N 1
ATOM 624 C CA . ALA A 1 80 ? 4.679 0.497 -12.317 1.00 95.06 80 ALA A CA 1
ATOM 625 C C . ALA A 1 80 ? 4.610 -0.344 -11.029 1.00 95.06 80 ALA A C 1
ATOM 627 O O . ALA A 1 80 ? 3.518 -0.588 -10.514 1.00 95.06 80 ALA A O 1
ATOM 628 N N . ALA A 1 81 ? 5.759 -0.749 -10.478 1.00 94.62 81 ALA A N 1
ATOM 629 C CA . ALA A 1 81 ? 5.839 -1.511 -9.237 1.00 94.62 81 ALA A CA 1
ATOM 630 C C . ALA A 1 81 ? 5.348 -0.709 -8.018 1.00 94.62 81 ALA A C 1
ATOM 632 O O . ALA A 1 81 ? 4.670 -1.273 -7.163 1.00 94.62 81 ALA A O 1
ATOM 633 N N . THR A 1 82 ? 5.597 0.605 -7.933 1.00 94.69 82 THR A N 1
ATOM 634 C CA . THR A 1 82 ? 5.140 1.414 -6.780 1.00 94.69 82 THR A CA 1
ATOM 635 C C . THR A 1 82 ? 3.618 1.572 -6.680 1.00 94.69 82 THR A C 1
ATOM 637 O O . THR A 1 82 ? 3.120 1.917 -5.607 1.00 94.69 82 THR A O 1
ATOM 640 N N . VAL A 1 83 ? 2.845 1.256 -7.728 1.00 95.00 83 VAL A N 1
ATOM 641 C CA . VAL A 1 83 ? 1.369 1.338 -7.710 1.00 95.00 83 VAL A CA 1
ATOM 642 C C . VAL A 1 83 ? 0.754 0.474 -6.597 1.00 95.00 83 VAL A C 1
ATOM 644 O O . VAL A 1 83 ? -0.274 0.848 -6.030 1.00 95.00 83 VAL A O 1
ATOM 647 N N . GLY A 1 84 ? 1.394 -0.636 -6.207 1.00 93.19 84 GLY A N 1
ATOM 648 C CA . GLY A 1 84 ? 0.912 -1.481 -5.107 1.00 93.19 84 GLY A CA 1
ATOM 649 C C . GLY A 1 84 ? 0.923 -0.803 -3.726 1.00 93.19 84 GLY A C 1
ATOM 650 O O . GLY A 1 84 ? 0.142 -1.193 -2.857 1.00 93.19 84 GLY A O 1
ATOM 651 N N . VAL A 1 85 ? 1.694 0.276 -3.531 1.00 95.62 85 VAL A N 1
ATOM 652 C CA . VAL A 1 85 ? 1.686 1.074 -2.285 1.00 95.62 85 VAL A CA 1
ATOM 653 C C . VAL A 1 85 ? 0.319 1.725 -2.040 1.00 95.62 85 VAL A C 1
ATOM 655 O O . VAL A 1 85 ? -0.104 1.852 -0.890 1.00 95.62 85 VAL A O 1
ATOM 658 N N . ALA A 1 86 ? -0.439 2.039 -3.099 1.00 96.06 86 ALA A N 1
ATOM 659 C CA . ALA A 1 86 ? -1.819 2.517 -2.972 1.00 96.06 86 ALA A CA 1
ATOM 660 C C . ALA A 1 86 ? -2.732 1.492 -2.267 1.00 96.06 86 ALA A C 1
ATOM 662 O O . ALA A 1 86 ? -3.660 1.878 -1.553 1.00 96.06 86 ALA A O 1
ATOM 663 N N . GLY A 1 87 ? -2.438 0.192 -2.409 1.00 94.56 87 GLY A N 1
ATOM 664 C CA . GLY A 1 87 ? -3.109 -0.884 -1.679 1.00 94.56 87 GLY A CA 1
ATOM 665 C C . GLY A 1 87 ? -2.853 -0.823 -0.171 1.00 94.56 87 GLY A C 1
ATOM 666 O O . GLY A 1 87 ? -3.801 -0.957 0.602 1.00 94.56 87 GLY A O 1
ATOM 667 N N . SER A 1 88 ? -1.614 -0.536 0.251 1.00 96.25 88 SER A N 1
ATOM 668 C CA . SER A 1 88 ? -1.299 -0.312 1.671 1.00 96.25 88 SER A CA 1
ATOM 669 C C . SER A 1 88 ? -2.012 0.931 2.208 1.00 96.25 88 SER A C 1
ATOM 671 O O . SER A 1 88 ? -2.695 0.848 3.225 1.00 96.25 88 SER A O 1
ATOM 673 N N . GLY A 1 89 ? -1.956 2.060 1.491 1.00 95.56 89 GLY A N 1
ATOM 674 C CA . GLY A 1 89 ? -2.642 3.292 1.904 1.00 95.56 89 GLY A CA 1
ATOM 675 C C . GLY A 1 89 ? -4.156 3.103 2.092 1.00 95.56 89 GLY A C 1
ATOM 676 O O . GLY A 1 89 ? -4.726 3.556 3.088 1.00 95.56 89 GLY A O 1
ATOM 677 N N . ALA A 1 90 ? -4.805 2.363 1.186 1.00 96.50 90 ALA A N 1
ATOM 678 C CA . ALA A 1 90 ? -6.206 1.971 1.336 1.00 96.50 90 ALA A CA 1
ATOM 679 C C . ALA A 1 90 ? -6.426 1.042 2.547 1.00 96.50 90 ALA A C 1
ATOM 681 O O . ALA A 1 90 ? -7.355 1.265 3.327 1.00 96.50 90 ALA A O 1
ATOM 682 N N . GLY A 1 91 ? -5.561 0.039 2.737 1.00 95.56 91 GLY A N 1
ATOM 683 C CA . GLY A 1 91 ? -5.571 -0.868 3.887 1.00 95.56 91 GLY A CA 1
ATOM 684 C C . GLY A 1 91 ? -5.530 -0.120 5.220 1.00 95.56 91 GLY A C 1
ATOM 685 O O . GLY A 1 91 ? -6.462 -0.235 6.019 1.00 95.56 91 GLY A O 1
ATOM 686 N N . ILE A 1 92 ? -4.522 0.732 5.409 1.00 96.75 92 ILE A N 1
ATOM 687 C CA . ILE A 1 92 ? -4.326 1.593 6.585 1.00 96.75 92 ILE A CA 1
ATOM 688 C C . ILE A 1 92 ? -5.573 2.445 6.856 1.00 96.75 92 ILE A C 1
ATOM 690 O O . ILE A 1 92 ? -6.084 2.458 7.980 1.00 96.75 92 ILE A O 1
ATOM 694 N N . GLY A 1 93 ? -6.124 3.092 5.822 1.00 95.88 93 GLY A N 1
ATOM 695 C CA . GLY A 1 93 ? -7.359 3.870 5.935 1.00 95.88 93 GLY A CA 1
ATOM 696 C C . GLY A 1 93 ? -8.553 3.040 6.428 1.00 95.88 93 GLY A C 1
ATOM 697 O O . GLY A 1 93 ? -9.308 3.495 7.289 1.00 95.88 93 GLY A O 1
ATOM 698 N N . THR A 1 94 ? -8.710 1.797 5.956 1.00 96.12 94 THR A N 1
ATOM 699 C CA . THR A 1 94 ? -9.780 0.905 6.444 1.00 96.12 94 THR A CA 1
ATOM 700 C C . THR A 1 94 ? -9.549 0.386 7.864 1.00 96.12 94 THR A C 1
ATOM 702 O O . THR A 1 94 ? -10.523 0.246 8.610 1.00 96.12 94 THR A O 1
ATOM 705 N N . VAL A 1 95 ? -8.296 0.154 8.270 1.00 96.56 95 VAL A N 1
ATOM 706 C CA . VAL A 1 95 ? -7.941 -0.273 9.633 1.00 96.56 95 VAL A CA 1
ATOM 707 C C . VAL A 1 95 ? -8.260 0.839 10.633 1.00 96.56 95 VAL A C 1
ATOM 709 O O . VAL A 1 95 ? -9.024 0.613 11.572 1.00 96.56 95 VAL A O 1
ATOM 712 N N . PHE A 1 96 ? -7.775 2.063 10.399 1.00 95.56 96 PHE A N 1
ATOM 713 C CA . PHE A 1 96 ? -8.053 3.198 11.285 1.00 95.56 96 PHE A CA 1
ATOM 714 C C . PHE A 1 96 ? -9.524 3.638 11.252 1.00 95.56 96 PHE A C 1
ATOM 716 O O . PHE A 1 96 ? -10.090 3.941 12.303 1.00 95.56 96 PHE A O 1
ATOM 723 N N . GLY A 1 97 ? -10.190 3.592 10.093 1.00 95.69 97 GLY A N 1
ATOM 724 C CA . GLY A 1 97 ? -11.633 3.842 10.007 1.00 95.69 97 GLY A CA 1
ATOM 725 C C . GLY A 1 97 ? -12.452 2.850 10.842 1.00 95.69 97 GLY A C 1
ATOM 726 O O . GLY A 1 97 ? -13.360 3.245 11.576 1.00 95.69 97 GLY A O 1
ATOM 727 N N . SER A 1 98 ? -12.087 1.565 10.801 1.00 94.19 98 SER A N 1
ATOM 728 C CA . SER A 1 98 ? -12.726 0.521 11.613 1.00 94.19 98 SER A CA 1
ATOM 729 C C . SER A 1 98 ? -12.405 0.664 13.105 1.00 94.19 98 SER A C 1
ATOM 731 O O . SER A 1 98 ? -13.288 0.442 13.934 1.00 94.19 98 SER A O 1
ATOM 733 N N . LEU A 1 99 ? -11.184 1.091 13.455 1.00 95.00 99 LEU A N 1
ATOM 734 C CA . LEU A 1 99 ? -10.791 1.391 14.834 1.00 95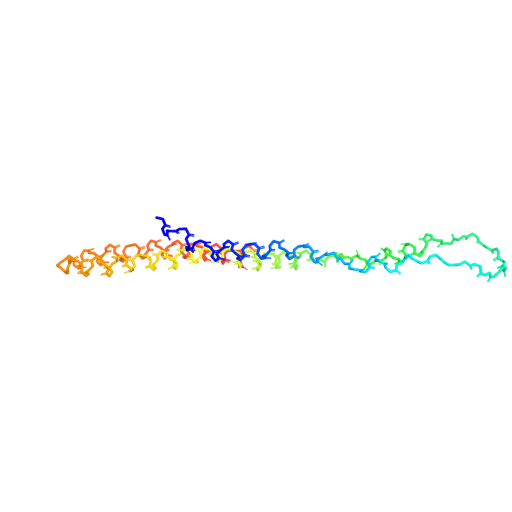.00 99 LEU A CA 1
ATOM 735 C C . LEU A 1 99 ? -11.658 2.505 15.433 1.00 95.00 99 LEU A C 1
ATOM 737 O O . LEU A 1 99 ? -12.193 2.314 16.521 1.00 95.00 99 LEU A O 1
ATOM 741 N N . ILE A 1 100 ? -11.838 3.634 14.736 1.00 95.00 100 ILE A N 1
ATOM 742 C CA . ILE A 1 100 ? -12.645 4.763 15.236 1.00 95.00 100 ILE A CA 1
ATOM 743 C C . ILE A 1 100 ? -14.099 4.327 15.467 1.00 95.00 100 ILE A C 1
ATOM 745 O O . ILE A 1 100 ? -14.665 4.594 16.527 1.00 95.00 100 ILE A O 1
ATOM 749 N N . ILE A 1 101 ? -14.689 3.594 14.516 1.00 95.12 101 ILE A N 1
ATOM 750 C CA . ILE A 1 101 ? -16.057 3.067 14.639 1.00 95.12 101 ILE A CA 1
ATOM 751 C C . ILE A 1 101 ? -16.163 2.072 15.806 1.00 95.12 101 ILE A C 1
ATOM 753 O O . ILE A 1 101 ? -17.142 2.099 16.551 1.00 95.12 101 ILE A O 1
ATOM 757 N N . GLY A 1 102 ? -15.172 1.198 15.995 1.00 92.94 102 GLY A N 1
ATOM 758 C CA . GLY A 1 102 ? -15.145 0.250 17.111 1.00 92.94 102 GLY A CA 1
ATOM 759 C C . GLY A 1 102 ? -14.990 0.935 18.473 1.00 92.94 102 GLY A C 1
ATOM 760 O O . GLY A 1 102 ? -15.723 0.614 19.410 1.00 92.94 102 GLY A O 1
ATOM 761 N N . TYR A 1 103 ? -14.107 1.933 18.559 1.00 93.38 103 TYR A N 1
ATOM 762 C CA . TYR A 1 103 ? -13.866 2.742 19.756 1.00 93.38 103 TYR A CA 1
ATOM 763 C C . TYR A 1 103 ? -15.121 3.517 20.175 1.00 93.38 103 TYR A C 1
ATOM 765 O O . TYR A 1 103 ? -15.484 3.517 21.349 1.00 93.38 103 TYR A O 1
ATOM 773 N N . ALA A 1 104 ? -15.827 4.118 19.210 1.00 93.88 104 ALA A N 1
ATOM 774 C CA . ALA A 1 104 ? -17.076 4.841 19.449 1.00 93.88 104 ALA A CA 1
ATOM 775 C C . ALA A 1 104 ? -18.217 3.942 19.964 1.00 93.88 104 ALA A C 1
ATOM 777 O O . ALA A 1 104 ? -19.141 4.438 20.602 1.00 93.88 104 ALA A O 1
ATOM 778 N N . ARG A 1 105 ? -18.166 2.626 19.702 1.00 93.75 105 ARG A N 1
ATOM 779 C CA . ARG A 1 105 ? -19.180 1.666 20.171 1.00 93.75 105 ARG A CA 1
ATOM 780 C C . ARG A 1 105 ? -18.875 1.102 21.556 1.00 93.75 105 ARG A C 1
ATOM 782 O O . ARG A 1 105 ? -19.808 0.914 22.323 1.00 93.75 105 ARG A O 1
ATOM 789 N N . ASN A 1 106 ? -17.609 0.812 21.868 1.00 87.81 106 ASN A N 1
ATOM 790 C CA . ASN A 1 106 ? -17.199 0.207 23.142 1.00 87.81 106 ASN A CA 1
ATOM 791 C C . ASN A 1 106 ? -15.843 0.770 23.625 1.00 87.81 106 ASN A C 1
ATOM 793 O O . ASN A 1 106 ? -14.806 0.126 23.432 1.00 87.81 106 ASN A O 1
ATOM 797 N N . PRO A 1 107 ? -15.816 1.945 24.285 1.00 86.81 107 PRO A N 1
ATOM 798 C CA . PRO 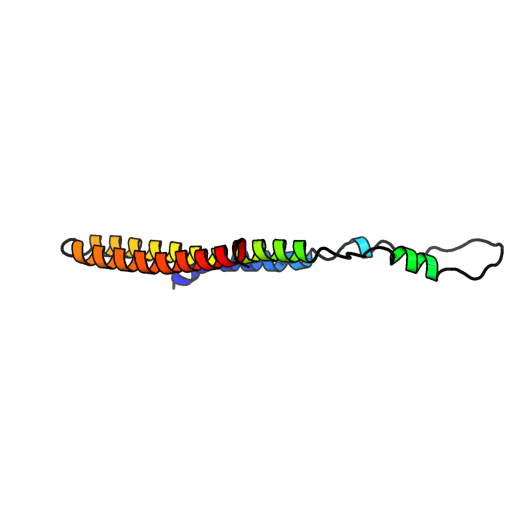A 1 107 ? -14.568 2.599 24.699 1.00 86.81 107 PRO A CA 1
ATOM 799 C C . PRO A 1 107 ? -13.798 1.843 25.799 1.00 86.81 107 PRO A C 1
ATOM 801 O O . PRO A 1 107 ? -12.607 2.087 25.995 1.00 86.81 107 PRO A O 1
ATOM 804 N N . SER A 1 108 ? -14.439 0.899 26.498 1.00 90.31 108 SER A N 1
ATOM 805 C CA . SER A 1 108 ? -13.814 0.043 27.517 1.00 90.31 108 SER A CA 1
ATOM 806 C C . SER A 1 108 ? -12.726 -0.881 26.954 1.00 90.31 108 SER A C 1
ATOM 808 O O . SER A 1 108 ? -11.739 -1.149 27.632 1.00 90.31 108 SER A O 1
ATOM 810 N N . LEU A 1 109 ? -12.857 -1.324 25.699 1.00 85.56 109 LEU A N 1
ATOM 811 C CA . LEU A 1 109 ? -11.930 -2.261 25.047 1.00 85.56 109 LEU A CA 1
ATOM 812 C C . LEU A 1 109 ? -10.772 -1.562 24.309 1.00 85.56 109 LEU A C 1
ATOM 814 O O . LEU A 1 109 ? -10.050 -2.201 23.539 1.00 85.56 109 LEU A O 1
ATOM 818 N N . LYS A 1 110 ? -10.570 -0.255 24.542 1.00 87.00 110 LYS A N 1
ATOM 819 C CA . LYS A 1 110 ? -9.643 0.593 23.775 1.00 87.00 110 LYS A CA 1
ATOM 820 C C . LYS A 1 110 ? -8.234 0.021 23.605 1.00 87.00 110 LYS A C 1
ATOM 822 O O . LYS A 1 110 ? -7.691 0.084 22.509 1.00 87.00 110 LYS A O 1
ATOM 827 N N . GLN A 1 111 ? -7.655 -0.549 24.664 1.00 90.06 111 GLN A N 1
ATOM 828 C CA . GLN A 1 111 ? -6.259 -0.998 24.680 1.00 90.06 111 GLN A CA 1
ATOM 829 C C . GLN A 1 111 ? -6.048 -2.196 23.744 1.00 90.06 111 GLN A C 1
ATOM 831 O O . GLN A 1 111 ? -5.094 -2.238 22.970 1.00 90.06 111 GLN A O 1
ATOM 836 N N . GLN A 1 112 ? -6.979 -3.151 23.785 1.00 91.75 112 GLN A N 1
ATOM 837 C CA . GLN A 1 112 ? -6.958 -4.348 22.952 1.00 91.75 112 GLN A CA 1
ATOM 838 C C . GLN A 1 112 ? -7.281 -4.006 21.492 1.00 91.75 112 GLN A C 1
ATOM 840 O O . GLN A 1 112 ? -6.594 -4.470 20.585 1.00 91.75 112 GLN A O 1
ATOM 845 N N . LEU A 1 113 ? -8.272 -3.137 21.262 1.00 91.75 113 LEU A N 1
ATOM 846 C CA . LEU A 1 113 ? -8.654 -2.714 19.915 1.00 91.75 113 LEU A CA 1
ATOM 847 C C . LEU A 1 113 ? -7.550 -1.891 19.231 1.00 91.75 113 LEU A C 1
ATOM 849 O O . LEU A 1 113 ? -7.291 -2.082 18.045 1.00 91.75 113 LEU A O 1
ATOM 853 N N . PHE A 1 114 ? -6.856 -1.032 19.984 1.00 92.81 114 PHE A N 1
ATOM 854 C CA . PHE A 1 114 ? -5.678 -0.309 19.506 1.00 92.81 114 PHE A CA 1
ATOM 855 C C . PHE A 1 114 ? -4.519 -1.263 19.187 1.00 92.81 114 PHE A C 1
ATOM 857 O O . PHE A 1 114 ? -3.928 -1.146 18.120 1.00 92.81 114 PHE A O 1
ATOM 864 N N . SER A 1 115 ? -4.249 -2.259 20.040 1.00 94.81 115 SER A N 1
ATOM 865 C CA . SER A 1 115 ? -3.228 -3.286 19.770 1.00 94.81 115 SER A CA 1
ATOM 866 C C . SER A 1 115 ? -3.492 -4.040 18.456 1.00 94.81 115 SER A C 1
ATOM 868 O O . SER A 1 115 ? -2.601 -4.155 17.614 1.00 94.81 115 SER A O 1
ATOM 870 N N . TYR A 1 116 ? -4.739 -4.459 18.204 1.00 94.62 116 TYR A N 1
ATOM 871 C CA . TYR A 1 116 ? -5.115 -5.086 16.930 1.00 94.62 116 TYR A CA 1
ATOM 872 C C . TYR A 1 116 ? -5.047 -4.129 15.731 1.00 94.62 116 TYR A C 1
ATOM 874 O O . TYR A 1 116 ? -4.678 -4.555 14.637 1.00 94.62 116 TYR A O 1
ATOM 882 N N . ALA A 1 117 ? -5.358 -2.844 15.911 1.00 95.38 117 ALA A N 1
ATOM 883 C CA . ALA A 1 117 ? -5.218 -1.855 14.845 1.00 95.38 117 ALA A CA 1
ATOM 884 C C . ALA A 1 117 ? -3.747 -1.569 14.501 1.00 95.38 117 ALA A C 1
ATOM 886 O O . ALA A 1 117 ? -3.423 -1.468 13.323 1.00 95.38 117 ALA A O 1
ATOM 887 N N . ILE A 1 118 ? -2.848 -1.511 15.490 1.00 96.12 118 ILE A N 1
ATOM 888 C CA . ILE A 1 118 ? -1.402 -1.377 15.254 1.00 96.12 118 ILE A CA 1
ATOM 889 C C . ILE A 1 118 ? -0.829 -2.637 14.592 1.00 96.12 118 ILE A C 1
ATOM 891 O O . ILE A 1 118 ? -0.017 -2.517 13.678 1.00 96.12 118 ILE A O 1
ATOM 895 N N . LEU A 1 119 ? -1.302 -3.834 14.959 1.00 96.31 119 LEU A N 1
ATOM 896 C CA . LEU A 1 119 ? -0.957 -5.074 14.255 1.00 96.31 119 LEU A CA 1
ATOM 897 C C . LEU A 1 119 ? -1.413 -5.035 12.783 1.00 96.31 119 LEU A C 1
ATOM 899 O O . LEU A 1 119 ? -0.628 -5.332 11.885 1.00 96.31 119 LEU A O 1
ATOM 903 N N . GLY A 1 120 ? -2.658 -4.625 12.520 1.00 95.69 120 GLY A N 1
ATOM 904 C CA . GLY A 1 120 ? -3.190 -4.480 11.159 1.00 95.69 120 GLY A CA 1
ATOM 905 C C . GLY A 1 120 ? -2.470 -3.405 10.336 1.00 95.69 120 GLY A C 1
ATOM 906 O O . GLY A 1 120 ? -2.197 -3.616 9.156 1.00 95.69 120 GLY A O 1
ATOM 907 N N . PHE A 1 121 ? -2.107 -2.285 10.966 1.00 96.06 121 PHE A N 1
ATOM 908 C CA . PHE A 1 121 ? -1.275 -1.234 10.379 1.00 96.06 121 PHE A CA 1
ATOM 909 C C . PHE A 1 121 ? 0.105 -1.776 9.987 1.00 96.06 121 PHE A C 1
ATOM 911 O O . PHE A 1 121 ? 0.487 -1.656 8.828 1.00 96.06 121 PHE A O 1
ATOM 918 N N . ALA A 1 122 ? 0.807 -2.448 10.905 1.00 97.38 122 ALA A N 1
ATOM 919 C CA . ALA A 1 122 ? 2.130 -3.016 10.649 1.00 97.38 122 ALA A CA 1
ATOM 920 C C . ALA A 1 122 ? 2.120 -4.067 9.524 1.00 97.38 122 ALA A C 1
ATOM 922 O O . ALA A 1 122 ? 3.038 -4.098 8.708 1.00 97.38 122 ALA A O 1
ATOM 923 N N . LEU A 1 123 ? 1.074 -4.897 9.435 1.00 96.56 123 LEU A N 1
ATOM 924 C CA . LEU A 1 123 ? 0.908 -5.860 8.339 1.00 96.56 123 LEU A CA 1
ATOM 925 C C . LEU A 1 123 ? 0.618 -5.176 6.992 1.00 96.56 123 LEU A C 1
ATOM 927 O O . LEU A 1 123 ? 1.140 -5.609 5.966 1.00 96.56 123 LEU A O 1
ATOM 931 N N . SER A 1 124 ? -0.176 -4.099 6.983 1.00 95.62 124 SER A N 1
ATOM 932 C CA . SER A 1 124 ? -0.419 -3.302 5.773 1.00 95.62 124 SER A CA 1
ATOM 933 C C . SER A 1 124 ? 0.866 -2.613 5.303 1.00 95.62 124 SER A C 1
ATOM 935 O O . SER A 1 124 ? 1.240 -2.735 4.135 1.00 95.62 124 SER A O 1
ATOM 937 N N . GLU A 1 125 ? 1.591 -1.968 6.220 1.00 96.56 125 GLU A N 1
ATOM 938 C CA . GLU A 1 125 ? 2.882 -1.334 5.939 1.00 96.56 125 GLU A CA 1
ATOM 939 C C . GLU A 1 125 ? 3.927 -2.338 5.458 1.00 96.56 125 GLU A C 1
ATOM 941 O O . GLU A 1 125 ? 4.619 -2.062 4.485 1.00 96.56 125 GLU A O 1
ATOM 946 N N . ALA A 1 126 ? 4.002 -3.539 6.040 1.00 97.00 126 ALA A N 1
ATOM 947 C CA . ALA A 1 126 ? 4.907 -4.585 5.564 1.00 97.00 126 ALA A CA 1
ATOM 948 C C . ALA A 1 126 ? 4.671 -4.934 4.081 1.00 97.00 126 ALA A C 1
ATOM 950 O O . ALA A 1 126 ? 5.630 -5.147 3.342 1.00 97.00 126 ALA A O 1
ATOM 951 N N . MET A 1 127 ? 3.416 -4.932 3.615 1.00 95.38 127 MET A N 1
ATOM 952 C CA . MET A 1 127 ? 3.084 -5.140 2.198 1.00 95.38 127 MET A CA 1
ATOM 953 C C . MET A 1 127 ? 3.375 -3.908 1.327 1.00 95.38 127 MET A C 1
ATOM 955 O O . MET A 1 127 ? 3.837 -4.061 0.196 1.00 95.38 127 MET A O 1
ATOM 959 N N . GLY A 1 128 ? 3.187 -2.691 1.847 1.00 95.56 128 GLY A N 1
ATOM 960 C CA . GLY A 1 128 ? 3.603 -1.456 1.169 1.00 95.56 128 GLY A CA 1
ATOM 961 C C . GLY A 1 128 ? 5.124 -1.363 0.990 1.00 95.56 128 GLY A C 1
ATOM 962 O O . GLY A 1 128 ? 5.609 -1.114 -0.114 1.00 95.56 128 GLY A O 1
ATOM 963 N N . LEU A 1 129 ? 5.882 -1.640 2.051 1.00 95.81 129 LEU A N 1
ATOM 964 C CA . LEU A 1 129 ? 7.344 -1.666 2.054 1.00 95.81 129 LEU A CA 1
ATOM 965 C C . LEU A 1 129 ? 7.904 -2.816 1.211 1.00 95.81 129 LEU A C 1
ATOM 967 O O . LEU A 1 129 ? 8.893 -2.612 0.514 1.00 95.81 129 LEU A O 1
ATOM 971 N N . PHE A 1 130 ? 7.260 -3.987 1.191 1.00 95.62 130 PHE A N 1
ATOM 972 C CA . PHE A 1 130 ? 7.608 -5.064 0.258 1.00 95.62 130 PHE A CA 1
ATOM 973 C C . PHE A 1 130 ? 7.452 -4.619 -1.207 1.00 95.62 130 PHE A C 1
ATOM 975 O O . PHE A 1 130 ? 8.322 -4.879 -2.038 1.00 95.62 130 PHE A O 1
ATOM 982 N N . CYS A 1 131 ? 6.391 -3.869 -1.517 1.00 95.06 131 CYS A N 1
ATOM 983 C CA . CYS A 1 131 ? 6.183 -3.288 -2.843 1.00 95.06 131 CYS A CA 1
ATOM 984 C C . CYS A 1 131 ? 7.290 -2.283 -3.221 1.00 95.06 131 CYS A C 1
ATOM 986 O O . CYS A 1 131 ? 7.804 -2.314 -4.341 1.00 95.06 131 CYS A O 1
ATOM 988 N N . LEU A 1 132 ? 7.701 -1.424 -2.278 1.00 95.12 132 LEU A N 1
ATOM 989 C CA . LEU A 1 132 ? 8.820 -0.491 -2.466 1.00 95.12 132 LEU A CA 1
ATOM 990 C C . LEU A 1 132 ? 10.178 -1.198 -2.575 1.00 95.12 132 LEU A C 1
ATOM 992 O O . LEU A 1 132 ? 11.004 -0.785 -3.381 1.00 95.12 132 LEU A O 1
ATOM 996 N N . MET A 1 133 ? 10.402 -2.282 -1.828 1.00 96.88 133 MET A N 1
ATOM 997 C CA . MET A 1 133 ? 11.610 -3.106 -1.927 1.00 96.88 133 MET A CA 1
ATOM 998 C C . MET A 1 133 ? 11.786 -3.649 -3.351 1.00 96.88 133 MET A C 1
ATOM 1000 O O . MET A 1 133 ? 12.869 -3.534 -3.920 1.00 96.88 133 MET A O 1
ATOM 1004 N N . VAL A 1 134 ? 10.718 -4.182 -3.959 1.00 96.06 134 VAL A N 1
ATOM 1005 C CA . VAL A 1 134 ? 10.750 -4.646 -5.357 1.00 96.06 134 VAL A CA 1
ATOM 1006 C C . VAL A 1 134 ? 10.997 -3.482 -6.323 1.00 96.06 134 VAL A C 1
ATOM 1008 O O . VAL A 1 134 ? 11.816 -3.613 -7.230 1.00 96.06 134 VAL A O 1
ATOM 1011 N N . ALA A 1 135 ? 10.365 -2.324 -6.111 1.00 95.44 135 ALA A N 1
ATOM 1012 C CA . ALA A 1 135 ? 10.609 -1.141 -6.938 1.00 95.44 135 ALA A CA 1
ATOM 1013 C C . ALA A 1 135 ? 12.074 -0.660 -6.868 1.00 95.44 135 ALA A C 1
ATOM 1015 O O . ALA A 1 135 ? 12.657 -0.334 -7.900 1.00 95.44 135 ALA A O 1
ATOM 1016 N N . PHE A 1 136 ? 12.699 -0.669 -5.685 1.00 94.44 136 PHE A N 1
ATOM 1017 C CA . PHE A 1 136 ? 14.112 -0.314 -5.519 1.00 94.44 136 PHE A CA 1
ATOM 1018 C C . PHE A 1 136 ? 15.073 -1.371 -6.076 1.00 94.44 136 PHE A C 1
ATOM 1020 O O . PHE A 1 136 ? 16.106 -0.995 -6.624 1.00 94.44 136 PHE A O 1
ATOM 1027 N N . LEU A 1 137 ? 14.732 -2.664 -6.023 1.00 94.62 137 LEU A N 1
ATOM 1028 C CA . LEU A 1 137 ? 15.500 -3.711 -6.711 1.00 94.62 137 LEU A CA 1
ATOM 1029 C C . LEU A 1 137 ? 15.521 -3.491 -8.233 1.00 94.62 137 LEU A C 1
ATOM 1031 O O . LEU A 1 137 ? 16.575 -3.629 -8.846 1.00 94.62 137 LEU A O 1
ATOM 1035 N N . ILE A 1 138 ? 14.396 -3.089 -8.835 1.00 93.62 138 ILE A N 1
ATOM 1036 C CA . ILE A 1 138 ? 14.315 -2.777 -10.276 1.00 93.62 138 ILE A CA 1
ATOM 1037 C C . ILE A 1 138 ? 15.103 -1.502 -10.632 1.00 93.62 138 ILE A C 1
ATOM 1039 O O . ILE A 1 138 ? 15.643 -1.397 -11.731 1.00 93.62 138 ILE A O 1
ATOM 1043 N N . LEU A 1 139 ? 15.165 -0.525 -9.722 1.00 91.62 139 LEU A N 1
ATOM 1044 C CA . LEU A 1 139 ? 15.834 0.759 -9.960 1.00 91.62 139 LEU A CA 1
ATOM 1045 C C . LEU A 1 139 ? 17.364 0.669 -9.773 1.00 91.62 139 LEU A C 1
ATOM 1047 O O . LEU A 1 139 ? 18.103 1.280 -10.544 1.00 91.62 139 LEU A O 1
ATOM 1051 N N . PHE A 1 140 ? 17.835 -0.080 -8.768 1.00 90.44 140 PHE A N 1
ATOM 1052 C CA . PHE A 1 140 ? 19.232 -0.040 -8.305 1.00 90.44 140 PHE A CA 1
ATOM 1053 C C . PHE A 1 140 ? 20.008 -1.371 -8.347 1.00 90.44 140 PHE A C 1
ATOM 1055 O O . PHE A 1 140 ? 21.222 -1.330 -8.150 1.00 90.44 140 PHE A O 1
ATOM 1062 N N . ALA A 1 141 ? 19.359 -2.529 -8.524 1.00 88.19 141 ALA A N 1
ATOM 1063 C CA . ALA A 1 141 ? 20.014 -3.846 -8.410 1.00 88.19 141 ALA A CA 1
ATOM 1064 C C . ALA A 1 141 ? 19.939 -4.704 -9.685 1.00 88.19 141 ALA A C 1
ATOM 1066 O O . ALA A 1 141 ? 20.907 -5.393 -10.010 1.00 88.19 141 ALA A O 1
ATOM 1067 N N . MET A 1 142 ? 18.815 -4.651 -10.408 1.00 77.31 142 MET A N 1
ATOM 1068 C CA . MET A 1 142 ? 18.824 -4.801 -11.871 1.00 77.31 142 MET A CA 1
ATOM 1069 C C . MET A 1 142 ? 19.312 -3.504 -12.511 1.00 77.31 142 MET A C 1
ATOM 1071 O O . MET A 1 142 ? 19.628 -3.504 -13.721 1.00 77.31 142 MET A O 1
#

pLDDT: mean 72.4, std 23.44, range [29.64, 97.38]

InterPro domains:
  IPR000454 ATP synthase, F0 complex, subunit C [MF_01396] (71-139)
  IPR000454 ATP synthase, F0 complex, subunit C [PR00124] (76-95)
  IPR000454 ATP synthase, F0 complex, subunit C [PR00124] (97-112)
  IPR000454 ATP synthase, F0 complex, subunit C [PR00124] (114-139)
  IPR000454 ATP synthase, F0 complex, subunit C [PTHR10031] (16-142)
  IPR002379 V-ATPase proteolipid subunit C-like domain [PF00137] (76-138)
  IPR020537 ATP synthase, F0 complex, subunit C, DCCD-binding site [PS00605] (104-125)
  IPR035921 F/V-ATP synthase subunit C superfamily [SSF81333] (69-141)
  IPR038662 F1F0 ATP synthase subunit C superfamily [G3DSA:1.20.20.10] (69-140)

Sequence (142 aa):
MRRTLLFLPFLLEYRVRNNSRLLCRPVSASLLSRPEARTDELSSTPAPQNALLQAVRREVHTSSSSWDIDTAAKFIGAGAATVGVAGSGAGIGTVFGSLIIGYARNPSLKQQLFSYAILGFALSEAMGLFCLMVAFLILFAM